Protein AF-A0A963B3I5-F1 (afdb_monomer)

Solvent-accessible surface area (backbone atoms only — not comparable to full-atom values): 8019 Å² total; per-residue (Å²): 110,64,73,59,54,60,69,70,59,74,59,76,96,44,48,67,61,55,49,50,53,48,52,53,48,49,73,64,64,46,96,62,38,82,81,73,48,57,68,80,58,60,71,44,46,68,59,56,55,49,25,52,53,50,34,59,63,43,43,84,84,39,42,73,60,51,51,53,55,48,58,72,45,42,68,63,50,50,55,48,51,56,52,50,51,53,33,52,75,70,73,46,87,53,70,68,56,54,53,49,52,56,49,50,55,41,34,51,26,58,74,55,26,56,92,73,60,56,99,59,97,70,43,72,71,54,51,56,50,49,41,55,76,69,73,106

Nearest PDB structures (foldseek):
  6n4n-assembly2_C  TM=3.981E-01  e=4.667E+00  synthetic construct
  6n4n-assembly1_F  TM=2.934E-01  e=3.044E+00  synthetic construct
  5cwp-assembly1_A  TM=3.064E-01  e=9.349E+00  synthetic construct

pLDDT: mean 94.62, std 4.27, range [77.19, 98.5]

Radius of gyration: 15.0 Å; Cα contacts (8 Å, |Δi|>4): 80; chains: 1; bounding box: 38×29×39 Å

Structure (mmCIF, N/CA/C/O backbone):
data_AF-A0A963B3I5-F1
#
_entry.id   AF-A0A963B3I5-F1
#
loop_
_atom_site.group_PDB
_atom_site.id
_atom_site.type_symbol
_atom_site.label_atom_id
_atom_site.label_alt_id
_atom_site.label_comp_id
_atom_site.label_asym_id
_atom_site.label_entity_id
_atom_site.label_seq_id
_atom_site.pdbx_PDB_ins_code
_atom_site.Cartn_x
_atom_site.Cartn_y
_atom_site.Cartn_z
_atom_site.occupancy
_atom_site.B_iso_or_equiv
_atom_site.auth_seq_id
_atom_site.auth_comp_id
_atom_site.auth_asym_id
_atom_site.auth_atom_id
_atom_site.pdbx_PDB_model_num
ATOM 1 N N . GLN A 1 1 ? -5.226 -6.051 -18.679 1.00 80.75 1 GLN A N 1
ATOM 2 C CA . GLN A 1 1 ? -3.848 -6.085 -19.222 1.00 80.75 1 GLN A CA 1
ATOM 3 C C . GLN A 1 1 ? -2.819 -6.362 -18.122 1.00 80.75 1 GLN A C 1
ATOM 5 O O . GLN A 1 1 ? -2.041 -7.289 -18.293 1.00 80.75 1 GLN A O 1
ATOM 10 N N . LEU A 1 2 ? -2.898 -5.698 -16.958 1.00 87.25 2 LEU A N 1
ATOM 11 C CA . LEU A 1 2 ? -1.988 -5.909 -15.816 1.00 87.25 2 LEU A CA 1
ATOM 12 C C . LEU A 1 2 ? -1.811 -7.378 -15.369 1.00 87.25 2 LEU A C 1
ATOM 14 O O . LEU A 1 2 ? -0.684 -7.855 -15.306 1.00 87.25 2 LEU A O 1
ATOM 18 N N . ARG A 1 3 ? -2.899 -8.142 -15.153 1.00 88.25 3 ARG A N 1
ATOM 19 C CA . ARG A 1 3 ? -2.806 -9.583 -14.809 1.00 88.25 3 ARG A CA 1
ATOM 20 C C . ARG A 1 3 ? -2.034 -10.412 -15.843 1.00 88.25 3 ARG A C 1
ATOM 22 O O . ARG A 1 3 ? -1.294 -11.311 -15.467 1.00 88.25 3 ARG A O 1
ATOM 29 N N . LYS A 1 4 ? -2.186 -10.101 -17.138 1.00 85.31 4 LYS A N 1
ATOM 30 C CA . LYS A 1 4 ? -1.460 -10.793 -18.217 1.00 85.31 4 LYS A CA 1
ATOM 31 C C . LYS A 1 4 ? 0.036 -10.465 -18.165 1.00 85.31 4 LYS A C 1
ATOM 33 O O . LYS A 1 4 ? 0.849 -11.371 -18.264 1.00 85.31 4 LYS A O 1
ATOM 38 N N . LYS A 1 5 ? 0.381 -9.192 -17.941 1.00 86.75 5 LYS A N 1
ATOM 39 C CA . LYS A 1 5 ? 1.767 -8.726 -17.768 1.00 86.75 5 LYS A CA 1
ATOM 40 C C . LYS A 1 5 ? 2.441 -9.406 -16.569 1.00 86.75 5 LYS A C 1
ATOM 42 O O . LYS A 1 5 ? 3.514 -9.966 -16.721 1.00 86.75 5 LYS A O 1
ATOM 47 N N . LEU A 1 6 ? 1.759 -9.462 -15.420 1.00 85.75 6 LEU A N 1
ATOM 48 C CA . LEU A 1 6 ? 2.234 -10.165 -14.218 1.00 85.75 6 LEU A CA 1
ATOM 49 C C . LEU A 1 6 ? 2.500 -11.657 -14.434 1.00 85.75 6 LEU A C 1
ATOM 51 O O . LEU A 1 6 ? 3.384 -12.210 -13.793 1.00 85.75 6 LEU A O 1
ATOM 55 N N . ALA A 1 7 ? 1.705 -12.318 -15.275 1.00 82.06 7 ALA A N 1
ATOM 56 C CA . ALA A 1 7 ? 1.892 -13.732 -15.585 1.00 82.06 7 ALA A CA 1
ATOM 57 C C . ALA A 1 7 ? 3.051 -13.968 -16.567 1.00 82.06 7 ALA A C 1
ATOM 59 O O . ALA A 1 7 ? 3.704 -15.002 -16.494 1.00 82.06 7 ALA A O 1
ATOM 60 N N . ALA A 1 8 ? 3.306 -13.019 -17.473 1.00 83.62 8 ALA A N 1
ATOM 61 C CA . ALA A 1 8 ? 4.387 -13.107 -18.452 1.00 83.62 8 ALA A CA 1
ATOM 62 C C . ALA A 1 8 ? 5.773 -12.813 -17.849 1.00 83.62 8 ALA A C 1
ATOM 64 O O . ALA A 1 8 ? 6.783 -13.285 -18.365 1.00 83.62 8 ALA A O 1
ATOM 65 N N . THR A 1 9 ? 5.837 -12.042 -16.762 1.00 81.88 9 THR A N 1
ATOM 66 C CA . THR A 1 9 ? 7.092 -11.714 -16.084 1.00 81.88 9 THR A CA 1
ATOM 67 C C . THR A 1 9 ? 7.461 -12.804 -15.075 1.00 81.88 9 THR A C 1
ATOM 69 O O . THR A 1 9 ? 6.844 -12.899 -14.020 1.00 81.88 9 THR A O 1
ATOM 72 N N . THR A 1 10 ? 8.478 -13.617 -15.376 1.00 78.62 10 THR A N 1
ATOM 73 C CA . THR A 1 10 ? 8.854 -14.797 -14.564 1.00 78.62 10 THR A CA 1
ATOM 74 C C . THR A 1 10 ? 10.305 -14.782 -14.066 1.00 78.62 10 THR A C 1
ATOM 76 O O . THR A 1 10 ? 10.867 -15.830 -13.752 1.00 78.62 10 THR A O 1
ATOM 79 N N . GLN A 1 11 ? 10.949 -13.613 -14.004 1.00 84.81 11 GLN A N 1
ATOM 80 C CA . GLN A 1 11 ? 12.337 -13.520 -13.542 1.00 84.81 11 GLN A CA 1
ATOM 81 C C . GLN A 1 11 ? 12.446 -13.811 -12.038 1.00 84.81 11 GLN A C 1
ATOM 83 O O . GLN A 1 11 ? 11.795 -13.152 -11.229 1.00 84.81 11 GLN A O 1
ATOM 88 N N . ILE A 1 12 ? 13.318 -14.758 -11.667 1.00 77.19 12 ILE A N 1
ATOM 89 C CA . ILE A 1 12 ? 13.523 -15.198 -10.273 1.00 77.19 12 ILE A CA 1
ATOM 90 C C . ILE A 1 12 ? 13.922 -14.024 -9.368 1.00 77.19 12 ILE A C 1
ATOM 92 O O . ILE A 1 12 ? 13.434 -13.909 -8.248 1.00 77.19 12 ILE A O 1
ATOM 96 N N . ALA A 1 13 ? 14.747 -13.107 -9.878 1.00 84.50 13 ALA A N 1
ATOM 97 C CA . ALA A 1 13 ? 15.197 -11.930 -9.139 1.00 84.50 13 ALA A CA 1
ATOM 98 C C . ALA A 1 13 ? 14.061 -10.964 -8.742 1.00 84.50 13 ALA A C 1
ATOM 100 O O . ALA A 1 13 ? 14.292 -10.074 -7.932 1.00 84.50 13 ALA A O 1
ATOM 101 N N . TRP A 1 14 ? 12.857 -11.100 -9.315 1.00 91.88 14 TRP A N 1
ATOM 102 C CA . TRP A 1 14 ? 11.721 -10.196 -9.084 1.00 91.88 14 TRP A CA 1
ATOM 103 C C . TRP A 1 14 ? 10.547 -10.875 -8.373 1.00 91.88 14 TRP A C 1
ATOM 105 O O . TRP A 1 14 ? 9.465 -10.295 -8.292 1.00 91.88 14 TRP A O 1
ATOM 115 N N . VAL A 1 15 ? 10.722 -12.108 -7.891 1.00 92.25 15 VAL A N 1
ATOM 116 C CA . VAL A 1 15 ? 9.630 -12.920 -7.327 1.00 92.25 15 VAL A CA 1
ATOM 117 C C . VAL A 1 15 ? 8.912 -12.204 -6.184 1.00 92.25 15 VAL A C 1
ATOM 119 O O . VAL A 1 15 ? 7.680 -12.198 -6.169 1.00 92.25 15 VAL A O 1
ATOM 122 N N . ASP A 1 16 ? 9.647 -11.546 -5.290 1.00 94.00 16 ASP A N 1
ATOM 123 C CA . ASP A 1 16 ? 9.084 -10.773 -4.178 1.00 94.00 16 ASP A CA 1
ATOM 124 C C . ASP A 1 16 ? 8.196 -9.625 -4.673 1.00 94.00 16 ASP A C 1
ATOM 126 O O . ASP A 1 16 ? 7.016 -9.553 -4.323 1.00 94.00 16 ASP A O 1
ATOM 130 N N . SER A 1 17 ? 8.718 -8.771 -5.559 1.00 95.62 17 SER A N 1
ATOM 131 C CA . SER A 1 17 ? 7.966 -7.655 -6.144 1.00 95.62 17 SER A CA 1
ATOM 132 C C . SER A 1 17 ? 6.733 -8.131 -6.915 1.00 95.62 17 SER A C 1
ATOM 134 O O . SER A 1 17 ? 5.654 -7.554 -6.789 1.00 95.62 17 SER A O 1
ATOM 136 N N . LEU A 1 18 ? 6.861 -9.200 -7.707 1.00 95.62 18 LEU A N 1
ATOM 137 C CA . LEU A 1 18 ? 5.747 -9.769 -8.470 1.00 95.62 18 LEU A CA 1
ATOM 138 C C . LEU A 1 18 ? 4.665 -10.348 -7.553 1.00 95.62 18 LEU A C 1
ATOM 140 O O . LEU A 1 18 ? 3.474 -10.218 -7.849 1.00 95.62 18 LEU A O 1
ATOM 144 N N . THR A 1 19 ? 5.073 -10.974 -6.449 1.00 95.56 19 THR A N 1
ATOM 145 C CA . THR A 1 19 ? 4.162 -11.522 -5.442 1.00 95.56 19 THR A CA 1
ATOM 146 C C . THR A 1 19 ? 3.416 -10.403 -4.730 1.00 95.56 19 THR A C 1
ATOM 148 O O . THR A 1 19 ? 2.189 -10.450 -4.661 1.00 95.56 19 THR A O 1
ATOM 151 N N . ASP A 1 20 ? 4.120 -9.363 -4.287 1.00 97.38 20 ASP A N 1
ATOM 152 C CA . ASP A 1 20 ? 3.514 -8.205 -3.628 1.00 97.38 20 ASP A CA 1
ATOM 153 C C . ASP A 1 20 ? 2.525 -7.468 -4.551 1.00 97.38 20 ASP A C 1
ATOM 155 O O . ASP A 1 20 ? 1.396 -7.190 -4.147 1.00 97.38 20 ASP A O 1
ATOM 159 N N . ILE A 1 21 ? 2.875 -7.234 -5.823 1.00 97.19 21 ILE A N 1
ATOM 160 C CA . ILE A 1 21 ? 1.966 -6.586 -6.787 1.00 97.19 21 ILE A CA 1
ATOM 161 C C . ILE A 1 21 ? 0.720 -7.446 -7.033 1.00 97.19 21 ILE A C 1
ATOM 163 O O . ILE A 1 21 ? -0.389 -6.920 -7.148 1.00 97.19 21 ILE A O 1
ATOM 167 N N . ARG A 1 22 ? 0.876 -8.773 -7.101 1.00 96.69 22 ARG A N 1
ATOM 168 C CA . A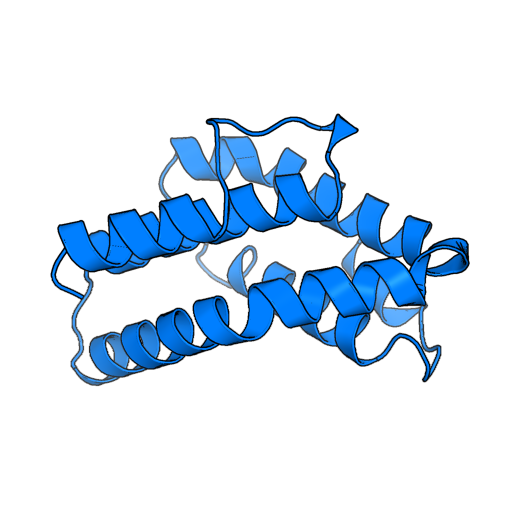RG A 1 22 ? -0.254 -9.699 -7.251 1.00 96.69 22 ARG A CA 1
ATOM 169 C C . ARG A 1 22 ? -1.171 -9.658 -6.030 1.00 96.69 22 ARG A C 1
ATOM 171 O O . ARG A 1 22 ? -2.377 -9.517 -6.201 1.00 96.69 22 ARG A O 1
ATOM 178 N N . GLN A 1 23 ? -0.608 -9.712 -4.824 1.00 96.75 23 GLN A N 1
ATOM 179 C CA . GLN A 1 23 ? -1.372 -9.615 -3.580 1.00 96.75 23 GLN A CA 1
ATOM 180 C C . GLN A 1 23 ? -2.111 -8.277 -3.475 1.00 96.75 23 GLN A C 1
AT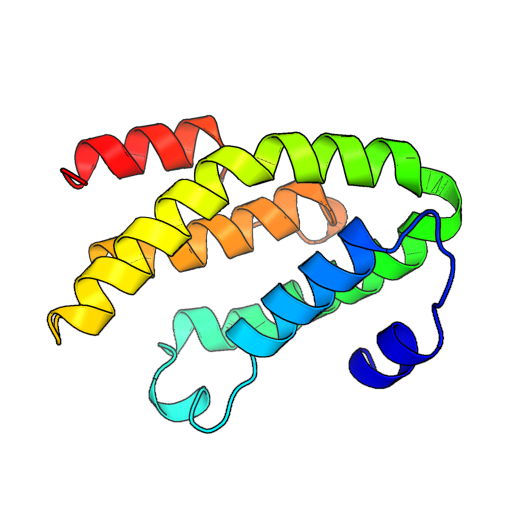OM 182 O O . GLN A 1 23 ? -3.302 -8.260 -3.168 1.00 96.75 23 GLN A O 1
ATOM 187 N N . GLN A 1 24 ? -1.448 -7.161 -3.792 1.00 97.75 24 GLN A N 1
ATOM 188 C CA . GLN A 1 24 ? -2.076 -5.839 -3.812 1.00 97.75 24 GLN A CA 1
ATOM 189 C C . GLN A 1 24 ? -3.242 -5.797 -4.818 1.00 97.75 24 GLN A C 1
ATOM 191 O O . GLN A 1 24 ? -4.334 -5.332 -4.492 1.00 97.75 24 GLN A O 1
ATOM 196 N N . LEU A 1 25 ? -3.049 -6.339 -6.025 1.00 97.81 25 LEU A N 1
ATOM 197 C CA . LEU A 1 25 ? -4.094 -6.406 -7.045 1.00 97.81 25 LEU A CA 1
ATOM 198 C C . LEU A 1 25 ? -5.301 -7.235 -6.595 1.00 97.81 25 LEU A C 1
ATOM 200 O O . LEU A 1 25 ? -6.437 -6.809 -6.798 1.00 97.81 25 LEU A O 1
ATOM 204 N N . ASP A 1 26 ? -5.072 -8.390 -5.977 1.00 96.31 26 ASP A N 1
ATOM 205 C CA . ASP A 1 26 ? -6.149 -9.264 -5.511 1.00 96.31 26 ASP A CA 1
ATOM 206 C C . ASP A 1 26 ? -6.901 -8.666 -4.308 1.00 96.31 26 ASP A C 1
ATOM 208 O O . ASP A 1 26 ? -8.106 -8.880 -4.177 1.00 96.31 26 ASP A O 1
ATOM 212 N N . ARG A 1 27 ? -6.244 -7.833 -3.486 1.00 95.25 27 ARG A N 1
ATOM 213 C CA . ARG A 1 27 ? -6.903 -7.059 -2.413 1.00 95.25 27 ARG A CA 1
ATOM 214 C C . ARG A 1 27 ? -7.697 -5.848 -2.918 1.00 95.25 27 ARG A C 1
ATOM 216 O O . ARG A 1 27 ? -8.613 -5.399 -2.223 1.00 95.25 27 ARG A O 1
ATOM 223 N N . LEU A 1 28 ? -7.374 -5.303 -4.092 1.00 96.31 28 LEU A N 1
ATOM 224 C CA . LEU A 1 28 ? -8.170 -4.246 -4.733 1.00 96.31 28 LEU A CA 1
ATOM 225 C C . LEU A 1 28 ? -9.338 -4.825 -5.539 1.00 96.31 28 LEU A C 1
ATOM 227 O O . LEU A 1 28 ? -10.458 -4.327 -5.446 1.00 96.31 28 LEU A O 1
ATOM 231 N N . ILE A 1 29 ? -9.092 -5.877 -6.324 1.00 95.81 29 ILE A N 1
ATOM 232 C CA . ILE A 1 29 ? -10.056 -6.444 -7.272 1.00 95.81 29 ILE A CA 1
ATOM 233 C C . ILE A 1 29 ? -10.376 -7.892 -6.893 1.00 95.81 29 ILE A C 1
ATOM 235 O O . ILE A 1 29 ? -9.794 -8.850 -7.410 1.00 95.81 29 ILE A O 1
ATOM 239 N N . TYR A 1 30 ? -11.389 -8.037 -6.046 1.00 94.12 30 TYR A N 1
ATOM 240 C CA . TYR A 1 30 ? -11.966 -9.315 -5.634 1.00 94.12 30 TYR A CA 1
ATOM 241 C C . TYR A 1 30 ? -13.467 -9.363 -5.934 1.00 94.12 30 TYR A C 1
ATOM 243 O O . TYR A 1 30 ? -14.098 -8.352 -6.242 1.00 94.12 30 TYR A O 1
ATOM 251 N N . ARG A 1 31 ? -14.086 -10.542 -5.847 1.00 94.06 31 ARG A N 1
ATOM 252 C CA . ARG A 1 31 ? -15.539 -10.661 -6.035 1.00 94.06 31 ARG A CA 1
ATOM 253 C C . ARG A 1 31 ? -16.273 -9.819 -4.980 1.00 94.06 31 ARG A C 1
ATOM 255 O O . ARG A 1 31 ? -16.177 -10.110 -3.797 1.00 94.06 31 ARG A O 1
ATOM 262 N N . GLY A 1 32 ? -17.034 -8.818 -5.424 1.00 93.38 32 GLY A N 1
ATOM 263 C CA . GLY A 1 32 ? -17.821 -7.943 -4.545 1.00 93.38 32 GLY A CA 1
ATOM 264 C C . GLY A 1 32 ? -17.171 -6.598 -4.203 1.00 93.38 32 GLY A C 1
ATOM 265 O O . GLY A 1 32 ? -17.816 -5.797 -3.535 1.00 93.38 32 GLY A O 1
ATOM 266 N N . PHE A 1 33 ? -15.963 -6.304 -4.706 1.00 94.44 33 PHE A N 1
ATOM 267 C CA . PHE A 1 33 ? -15.232 -5.071 -4.369 1.00 94.44 33 PHE A CA 1
ATOM 268 C C . PHE A 1 33 ? -16.018 -3.771 -4.629 1.00 94.44 33 PHE A C 1
ATOM 270 O O . PHE A 1 33 ? -15.845 -2.798 -3.903 1.00 94.44 33 PHE A O 1
ATOM 277 N N . LEU A 1 34 ? -16.901 -3.749 -5.635 1.00 94.19 34 LEU A N 1
ATOM 278 C CA . LEU A 1 34 ? -17.734 -2.583 -5.964 1.00 94.19 34 LEU A CA 1
ATOM 279 C C . LEU A 1 34 ? -18.790 -2.267 -4.898 1.00 94.19 34 LEU A C 1
ATOM 281 O O . LEU A 1 34 ? -19.195 -1.118 -4.774 1.00 94.19 34 LEU A O 1
ATOM 285 N N . HIS A 1 35 ? -19.243 -3.273 -4.148 1.00 93.00 35 HIS A N 1
ATOM 286 C CA . HIS A 1 35 ? -20.238 -3.090 -3.090 1.00 93.00 35 HIS A CA 1
ATOM 287 C C . HIS A 1 35 ? -19.600 -2.697 -1.757 1.00 93.00 35 HIS A C 1
ATOM 289 O O . HIS A 1 35 ? -20.237 -2.044 -0.939 1.00 93.00 35 HIS A O 1
ATOM 295 N N . THR A 1 36 ? -18.358 -3.116 -1.528 1.00 90.19 36 THR A N 1
ATOM 296 C CA . THR A 1 36 ? -17.650 -2.954 -0.251 1.00 90.19 36 THR A CA 1
ATOM 297 C C . THR A 1 36 ? -16.719 -1.748 -0.228 1.00 90.19 36 THR A C 1
ATOM 299 O O . THR A 1 36 ? -16.411 -1.231 0.841 1.00 90.19 36 THR A O 1
ATOM 302 N N . THR A 1 37 ? -16.234 -1.307 -1.389 1.00 93.44 37 THR A N 1
ATOM 303 C CA . THR A 1 37 ? -15.284 -0.197 -1.479 1.00 93.44 37 THR A CA 1
ATOM 304 C C . THR A 1 37 ? -16.035 1.131 -1.487 1.00 93.44 37 THR A C 1
ATOM 306 O O . THR A 1 37 ? -16.895 1.327 -2.351 1.00 93.44 37 THR A O 1
ATOM 309 N N . PRO A 1 38 ? -15.704 2.082 -0.596 1.00 92.62 38 PRO A N 1
ATOM 310 C CA . PRO A 1 38 ? -16.364 3.377 -0.611 1.00 92.62 38 PRO A CA 1
ATOM 311 C C . PRO A 1 38 ? -16.053 4.155 -1.901 1.00 92.62 38 PRO A C 1
ATOM 313 O O . PRO A 1 38 ? -14.977 4.046 -2.494 1.00 92.62 38 PRO A O 1
ATOM 316 N N . TYR A 1 39 ? -17.015 4.963 -2.349 1.00 94.38 39 TYR A N 1
ATOM 317 C CA . TYR A 1 39 ? -16.940 5.663 -3.635 1.00 94.38 39 TYR A CA 1
ATOM 318 C C . TYR A 1 39 ? -15.696 6.557 -3.825 1.00 94.38 39 TYR A C 1
ATOM 320 O O . TYR A 1 39 ? -15.123 6.520 -4.917 1.00 94.38 39 TYR A O 1
ATOM 328 N N . PRO A 1 40 ? -15.225 7.328 -2.819 1.00 94.25 40 PRO A N 1
ATOM 329 C CA . PRO A 1 40 ? -14.005 8.122 -2.972 1.00 94.25 40 PRO A CA 1
ATOM 330 C C . PRO A 1 40 ? -12.784 7.269 -3.332 1.00 94.25 40 PRO A C 1
ATOM 332 O O . PRO A 1 40 ? -11.973 7.679 -4.149 1.00 94.25 40 PRO A O 1
ATOM 335 N N . GLN A 1 41 ? -12.691 6.057 -2.790 1.00 95.69 41 GLN A N 1
ATOM 336 C CA . GLN A 1 41 ? -11.595 5.126 -3.028 1.00 95.69 41 GLN A CA 1
ATOM 337 C C . GLN A 1 41 ? -11.729 4.458 -4.394 1.00 95.69 41 GLN A C 1
ATOM 339 O O . GLN A 1 41 ? -10.733 4.322 -5.096 1.00 95.69 41 GLN A O 1
ATOM 344 N N . LEU A 1 42 ? -12.950 4.118 -4.825 1.00 96.06 42 LEU A N 1
ATOM 345 C CA . LEU A 1 42 ? -13.190 3.583 -6.172 1.00 96.06 42 LEU A CA 1
ATOM 346 C C . LEU A 1 42 ? -12.702 4.531 -7.278 1.00 96.06 42 LEU A C 1
ATOM 348 O O . LEU A 1 42 ? -12.201 4.060 -8.299 1.00 96.06 42 LEU A O 1
ATOM 352 N N . LYS A 1 43 ? -12.792 5.854 -7.078 1.00 96.75 43 LYS A N 1
ATOM 353 C CA . LYS A 1 43 ? -12.253 6.841 -8.033 1.00 96.75 43 LYS A CA 1
ATOM 354 C C . LYS A 1 43 ? -10.736 6.763 -8.196 1.00 96.75 43 LYS A C 1
ATOM 356 O O . LYS A 1 43 ? -10.234 7.085 -9.268 1.00 96.75 43 LYS A O 1
ATOM 361 N N . GLU A 1 44 ? -10.026 6.301 -7.172 1.00 97.44 44 GLU A N 1
ATOM 362 C CA . GLU A 1 44 ? -8.564 6.216 -7.157 1.00 97.44 44 GLU A CA 1
ATOM 363 C C . GLU A 1 44 ? -8.029 4.902 -7.745 1.00 97.44 44 GLU A C 1
ATOM 365 O O . GLU A 1 44 ? -6.840 4.797 -8.048 1.00 97.44 44 GLU A O 1
ATOM 370 N N . PHE A 1 45 ? -8.888 3.905 -7.986 1.00 97.44 45 PHE A N 1
ATOM 371 C CA . PHE A 1 45 ? -8.473 2.605 -8.528 1.00 97.44 45 PHE A CA 1
ATOM 372 C C . PHE A 1 45 ? -7.672 2.715 -9.832 1.00 97.44 45 PHE A C 1
ATOM 374 O O . PHE A 1 45 ? -6.636 2.054 -9.931 1.00 97.44 45 PHE A O 1
ATOM 381 N N . PRO A 1 46 ? -8.059 3.544 -10.824 1.00 97.25 46 PRO A N 1
ATOM 382 C CA . PRO A 1 46 ? -7.242 3.741 -12.017 1.00 97.25 46 PRO A CA 1
ATOM 383 C C . PRO A 1 46 ? -5.808 4.184 -11.695 1.00 97.25 46 PRO A C 1
ATOM 385 O O . PRO A 1 46 ? -4.869 3.687 -12.316 1.00 97.25 46 PRO A O 1
ATOM 388 N N . ARG A 1 47 ? -5.623 5.055 -10.692 1.00 98.12 47 ARG A N 1
ATOM 389 C CA . ARG A 1 47 ? -4.303 5.533 -10.257 1.00 98.12 47 ARG A CA 1
ATOM 390 C C . ARG A 1 47 ? -3.506 4.428 -9.564 1.00 98.12 47 ARG A C 1
ATOM 392 O O . ARG A 1 47 ? -2.345 4.228 -9.914 1.00 98.12 47 ARG A O 1
ATOM 399 N N . TYR A 1 48 ? -4.120 3.657 -8.665 1.00 98.38 48 TYR A N 1
ATOM 400 C CA . TYR A 1 48 ? -3.454 2.519 -8.011 1.00 98.38 48 TYR A CA 1
ATOM 401 C C . TYR A 1 48 ? -3.024 1.443 -9.014 1.00 98.38 48 TYR A C 1
ATOM 403 O O . TYR A 1 48 ? -1.886 0.975 -8.986 1.00 98.38 48 TYR A O 1
ATOM 411 N N . LEU A 1 49 ? -3.899 1.095 -9.959 1.00 98.12 49 LEU A N 1
ATOM 412 C CA . LEU A 1 49 ? -3.585 0.122 -11.005 1.00 98.12 49 LEU A CA 1
ATOM 413 C C . LEU A 1 49 ? -2.497 0.638 -11.952 1.00 98.12 49 LEU A C 1
ATOM 415 O O . LEU A 1 49 ? -1.646 -0.140 -12.387 1.00 98.12 49 LEU A O 1
ATOM 419 N N . LYS A 1 50 ? -2.487 1.943 -12.254 1.00 98.12 50 LYS A N 1
ATOM 420 C CA . LYS A 1 50 ? -1.423 2.542 -13.063 1.00 98.12 50 LYS A CA 1
ATOM 421 C C . LYS A 1 50 ? -0.082 2.548 -12.327 1.00 98.12 50 LYS A C 1
ATOM 423 O O . LYS A 1 50 ? 0.937 2.253 -12.948 1.00 98.12 50 LYS A O 1
ATOM 428 N N . ALA A 1 51 ? -0.082 2.786 -11.015 1.00 98.38 51 ALA A N 1
ATOM 429 C CA . ALA A 1 51 ? 1.117 2.688 -10.188 1.00 98.38 51 ALA A CA 1
ATOM 430 C C . ALA A 1 51 ? 1.728 1.278 -10.229 1.00 98.38 51 ALA A C 1
ATOM 432 O O . ALA A 1 51 ? 2.936 1.144 -10.416 1.00 98.38 51 ALA A O 1
ATOM 433 N N . MET A 1 52 ? 0.902 0.227 -10.129 1.00 98.31 52 MET A N 1
ATOM 434 C CA . MET A 1 52 ? 1.353 -1.166 -10.268 1.00 98.31 52 MET A CA 1
ATOM 435 C C . MET A 1 52 ? 1.964 -1.443 -11.646 1.00 98.31 52 MET A C 1
ATOM 437 O O . MET A 1 52 ? 3.016 -2.069 -11.746 1.00 98.31 52 MET A O 1
ATOM 441 N N . ASP A 1 53 ? 1.308 -0.981 -12.713 1.00 97.25 53 ASP A N 1
ATOM 442 C CA . ASP A 1 53 ? 1.773 -1.167 -14.091 1.00 97.25 53 ASP A CA 1
ATOM 443 C C . ASP A 1 53 ? 3.149 -0.528 -14.322 1.00 97.25 53 ASP A C 1
ATOM 445 O O . ASP A 1 53 ? 4.046 -1.172 -14.870 1.00 97.25 53 ASP A O 1
ATOM 449 N N . MET A 1 54 ? 3.331 0.697 -13.825 1.00 96.75 54 MET A N 1
ATOM 450 C CA . MET A 1 54 ? 4.598 1.421 -13.898 1.00 96.75 54 MET A CA 1
ATOM 451 C C . MET A 1 54 ? 5.685 0.800 -13.029 1.00 96.75 54 MET A C 1
ATOM 453 O O . MET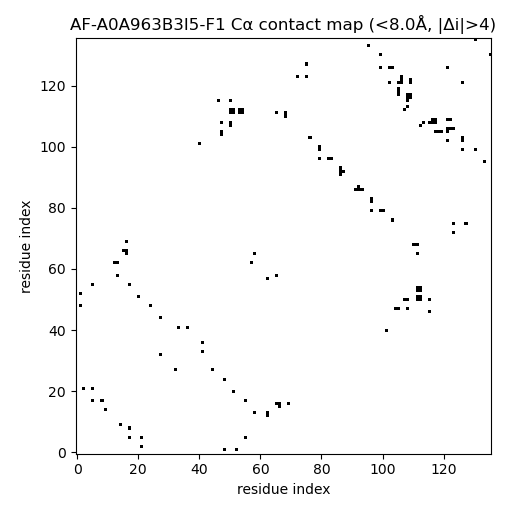 A 1 54 ? 6.841 0.746 -13.443 1.00 96.75 54 MET A O 1
ATOM 457 N N . ARG A 1 55 ? 5.329 0.316 -11.833 1.00 97.06 55 ARG A N 1
ATOM 458 C CA . ARG A 1 55 ? 6.257 -0.425 -10.978 1.00 97.06 55 ARG A CA 1
ATOM 459 C C . ARG A 1 55 ? 6.800 -1.645 -11.718 1.00 97.06 55 ARG A C 1
ATOM 461 O O . ARG A 1 55 ? 8.011 -1.830 -11.751 1.00 97.06 55 ARG A O 1
ATOM 468 N N . LEU A 1 56 ? 5.928 -2.413 -12.379 1.00 95.81 56 LEU A N 1
ATOM 469 C CA . LEU A 1 56 ? 6.337 -3.563 -13.192 1.00 95.81 56 LEU A CA 1
ATOM 470 C C . LEU A 1 56 ? 7.294 -3.184 -14.323 1.00 95.81 56 LEU A C 1
ATOM 472 O O . LEU A 1 56 ? 8.259 -3.908 -14.547 1.00 95.81 56 LEU A O 1
ATOM 476 N N . ASP A 1 57 ? 7.059 -2.069 -15.019 1.00 94.31 57 ASP A N 1
ATOM 477 C CA . ASP A 1 57 ? 7.975 -1.603 -16.072 1.00 94.31 57 ASP A CA 1
ATOM 478 C C . ASP A 1 57 ? 9.357 -1.250 -15.506 1.00 94.31 57 ASP A C 1
ATOM 480 O O . ASP A 1 57 ? 10.395 -1.589 -16.088 1.00 94.31 57 ASP A O 1
ATOM 484 N N . LYS A 1 58 ? 9.375 -0.620 -14.325 1.00 94.94 58 LYS A N 1
ATOM 485 C CA . LYS A 1 58 ? 10.596 -0.183 -13.639 1.00 94.94 58 LYS A CA 1
ATOM 486 C C . LYS A 1 58 ? 11.446 -1.334 -13.092 1.00 94.94 58 LYS A C 1
ATOM 488 O O . LYS A 1 58 ? 12.652 -1.152 -12.935 1.00 94.94 58 LYS A O 1
ATOM 493 N N . LEU A 1 59 ? 10.887 -2.531 -12.878 1.00 94.56 59 LEU A N 1
ATOM 494 C CA . LEU A 1 59 ? 11.655 -3.688 -12.384 1.00 94.56 59 LEU A CA 1
ATOM 495 C C . LEU A 1 59 ? 12.839 -4.052 -13.290 1.00 94.56 59 LEU A C 1
ATOM 497 O O . LEU A 1 59 ? 13.901 -4.410 -12.789 1.00 94.56 59 LEU A O 1
ATOM 501 N N . SER A 1 60 ? 12.700 -3.871 -14.606 1.00 91.81 60 SER A N 1
ATOM 502 C CA . SER A 1 60 ? 13.756 -4.160 -15.589 1.00 91.81 60 SER A CA 1
ATOM 503 C C . SER A 1 60 ? 15.089 -3.444 -15.335 1.00 91.81 60 SER A C 1
ATOM 505 O O . SER A 1 60 ? 16.139 -3.984 -15.668 1.00 91.81 60 SER A O 1
ATOM 507 N N . HIS A 1 61 ? 15.059 -2.250 -14.739 1.00 92.94 61 HIS A N 1
ATOM 508 C CA . HIS A 1 61 ? 16.236 -1.394 -14.549 1.00 92.94 61 HIS A CA 1
ATOM 509 C C . HIS A 1 61 ? 16.403 -0.880 -13.112 1.00 92.94 61 HIS A C 1
ATOM 511 O O . HIS A 1 61 ? 17.438 -0.304 -12.785 1.00 92.94 61 HIS A O 1
ATOM 517 N N . ALA A 1 62 ? 15.411 -1.082 -12.240 1.00 93.81 62 ALA A N 1
ATOM 518 C CA . ALA A 1 62 ? 15.410 -0.573 -10.870 1.00 93.81 62 ALA A CA 1
ATOM 519 C C . ALA A 1 62 ? 14.991 -1.618 -9.817 1.00 93.81 62 ALA A C 1
ATOM 521 O O . ALA A 1 62 ? 14.594 -1.237 -8.717 1.00 93.81 62 ALA A O 1
ATOM 522 N N . ALA A 1 63 ? 15.114 -2.922 -10.104 1.00 94.19 63 ALA A N 1
ATOM 523 C CA . ALA A 1 63 ? 14.720 -4.001 -9.185 1.00 94.19 63 ALA A CA 1
ATOM 524 C C . ALA A 1 63 ? 15.327 -3.885 -7.774 1.00 94.19 63 ALA A C 1
ATOM 526 O O . ALA A 1 63 ? 14.610 -4.012 -6.789 1.00 94.19 63 ALA A O 1
ATOM 527 N N . ALA A 1 64 ? 16.624 -3.581 -7.650 1.00 94.50 64 ALA A N 1
ATOM 528 C CA . ALA A 1 64 ? 17.265 -3.451 -6.336 1.00 94.50 64 ALA A CA 1
ATOM 529 C C . ALA A 1 64 ? 16.676 -2.296 -5.502 1.00 94.50 64 ALA A C 1
ATOM 531 O O . ALA A 1 64 ? 16.528 -2.403 -4.285 1.00 94.50 64 ALA A O 1
ATOM 532 N N . ARG A 1 65 ? 16.305 -1.190 -6.162 1.00 95.81 65 ARG A N 1
ATOM 533 C CA . ARG A 1 65 ? 15.624 -0.066 -5.510 1.00 95.81 65 ARG A CA 1
ATOM 534 C C . ARG A 1 65 ? 14.201 -0.447 -5.114 1.00 95.81 65 ARG A C 1
ATOM 536 O O . ARG A 1 65 ? 13.782 -0.084 -4.022 1.00 95.81 65 ARG A O 1
ATOM 543 N N . ASP A 1 66 ? 13.484 -1.162 -5.979 1.00 97.38 66 ASP A N 1
ATOM 544 C CA . ASP A 1 66 ? 12.144 -1.675 -5.680 1.00 97.38 66 ASP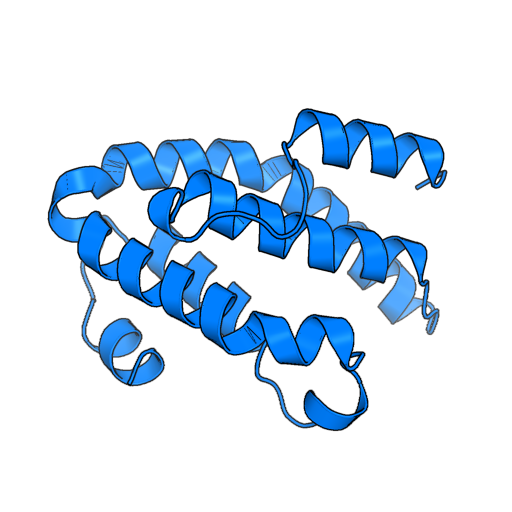 A CA 1
ATOM 545 C C . ASP A 1 66 ? 12.149 -2.560 -4.432 1.00 97.38 66 ASP A C 1
ATOM 547 O O . ASP A 1 66 ? 11.366 -2.315 -3.519 1.00 97.38 66 ASP A O 1
ATOM 551 N N . GLN A 1 67 ? 13.089 -3.508 -4.358 1.00 96.12 67 GLN A N 1
ATOM 552 C CA . GLN A 1 67 ? 13.229 -4.414 -3.222 1.00 96.12 67 GLN A CA 1
ATOM 553 C C . GLN A 1 67 ? 13.468 -3.650 -1.918 1.00 96.12 67 GLN A C 1
ATOM 555 O O . GLN A 1 67 ? 12.784 -3.893 -0.932 1.00 96.12 67 GLN A O 1
ATOM 560 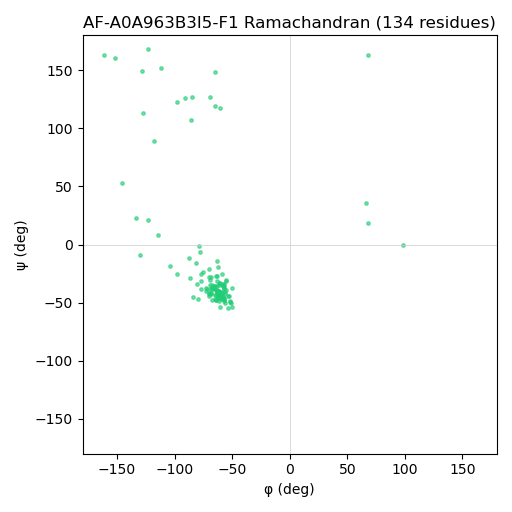N N . LYS A 1 68 ? 14.369 -2.659 -1.926 1.00 96.81 68 LYS A N 1
ATOM 561 C CA . LYS A 1 68 ? 14.619 -1.828 -0.743 1.00 96.81 68 LYS A CA 1
ATOM 562 C C . LYS A 1 68 ? 13.350 -1.112 -0.262 1.00 96.81 68 LYS A C 1
ATOM 564 O O . LYS A 1 68 ? 13.067 -1.101 0.930 1.00 96.81 68 LYS A O 1
ATOM 569 N N . LEU A 1 69 ? 12.581 -0.524 -1.181 1.00 97.69 69 LEU A N 1
ATOM 570 C CA . LEU A 1 69 ? 11.328 0.163 -0.844 1.00 97.69 69 LEU A CA 1
ATOM 571 C C . LEU A 1 69 ? 10.248 -0.815 -0.359 1.00 97.69 69 LEU A C 1
ATOM 573 O O . LEU A 1 69 ? 9.452 -0.471 0.513 1.00 97.69 69 LEU A O 1
ATOM 577 N N . LEU A 1 70 ? 10.213 -2.026 -0.921 1.00 97.38 70 LEU A N 1
ATOM 578 C CA . LEU A 1 70 ? 9.327 -3.093 -0.471 1.00 97.38 70 LEU A CA 1
ATOM 579 C C . LEU A 1 70 ? 9.671 -3.529 0.956 1.00 97.38 70 LEU A C 1
ATOM 581 O O . LEU A 1 70 ? 8.768 -3.662 1.777 1.00 97.38 70 LEU A O 1
ATOM 585 N N . ASP A 1 71 ? 10.954 -3.685 1.270 1.00 96.56 71 ASP A N 1
ATOM 586 C CA . ASP A 1 71 ? 11.409 -4.051 2.611 1.00 96.56 71 ASP A CA 1
ATOM 587 C C . ASP A 1 71 ? 11.111 -2.940 3.634 1.00 96.56 71 ASP A C 1
ATOM 589 O O . ASP A 1 71 ? 10.649 -3.235 4.732 1.00 96.56 71 ASP A O 1
ATOM 593 N N . GLU A 1 72 ? 11.245 -1.661 3.256 1.00 95.88 72 GLU A N 1
ATOM 594 C CA . GLU A 1 72 ? 10.824 -0.521 4.092 1.00 95.88 72 GLU A CA 1
ATOM 595 C C . GLU A 1 72 ? 9.310 -0.529 4.401 1.00 95.88 72 GLU A C 1
ATOM 597 O O . GLU A 1 72 ? 8.884 -0.092 5.471 1.00 95.88 72 GLU A O 1
ATOM 602 N N . LEU A 1 73 ? 8.478 -1.021 3.477 1.00 96.88 73 LEU A N 1
ATOM 603 C CA . LEU A 1 73 ? 7.025 -1.129 3.645 1.00 96.88 73 LEU A CA 1
ATOM 604 C C . LEU A 1 73 ? 6.609 -2.361 4.471 1.00 96.88 73 LEU A C 1
ATOM 606 O O . LEU A 1 73 ? 5.598 -2.306 5.182 1.00 96.88 73 LEU A O 1
ATOM 610 N N . ARG A 1 74 ? 7.357 -3.464 4.341 1.00 95.69 74 ARG A N 1
ATOM 611 C CA . ARG A 1 74 ? 6.968 -4.822 4.751 1.00 95.69 74 ARG A CA 1
ATOM 612 C C . ARG A 1 74 ? 6.527 -4.892 6.209 1.00 95.69 74 ARG A C 1
ATOM 614 O O . ARG A 1 74 ? 5.388 -5.270 6.473 1.00 95.69 74 ARG A O 1
ATOM 621 N N . ASP A 1 75 ? 7.361 -4.425 7.133 1.00 94.94 75 ASP A N 1
ATOM 622 C CA . ASP A 1 75 ? 7.107 -4.535 8.575 1.00 94.94 75 ASP A CA 1
ATOM 623 C C . ASP A 1 75 ? 5.802 -3.852 9.010 1.00 94.94 75 ASP A C 1
ATOM 625 O O . ASP A 1 75 ? 5.033 -4.385 9.814 1.00 94.94 75 ASP A O 1
ATOM 629 N N . ALA A 1 76 ? 5.536 -2.644 8.506 1.00 96.25 76 ALA A N 1
ATOM 630 C CA . ALA A 1 76 ? 4.318 -1.916 8.855 1.00 96.25 76 ALA A CA 1
ATOM 631 C C . ALA A 1 76 ? 3.082 -2.535 8.195 1.00 96.25 76 ALA A C 1
ATOM 633 O O . ALA A 1 76 ? 2.015 -2.587 8.811 1.00 96.25 76 ALA A O 1
ATOM 634 N N . TYR A 1 77 ? 3.226 -3.015 6.959 1.00 97.81 77 TYR A N 1
ATOM 635 C CA . TYR A 1 77 ? 2.138 -3.656 6.233 1.00 97.81 77 TYR A CA 1
ATOM 636 C C . TYR A 1 77 ? 1.755 -5.002 6.861 1.00 97.81 77 TYR A C 1
ATOM 638 O O . TYR A 1 77 ? 0.571 -5.270 7.045 1.00 97.81 77 TYR A O 1
ATOM 646 N N . GLU A 1 78 ? 2.725 -5.814 7.281 1.00 96.69 78 GLU A N 1
ATOM 647 C CA . GLU A 1 78 ? 2.478 -7.080 7.979 1.00 96.69 78 GLU A CA 1
ATOM 648 C C . GLU A 1 78 ? 1.780 -6.873 9.326 1.00 96.69 78 GLU A C 1
ATOM 650 O O . GLU A 1 78 ? 0.822 -7.581 9.636 1.00 96.69 78 GLU A O 1
ATOM 655 N N . LYS A 1 79 ? 2.176 -5.855 10.103 1.00 96.44 79 LYS A N 1
ATOM 656 C CA . LYS A 1 79 ? 1.469 -5.481 11.343 1.00 96.44 79 LYS A CA 1
ATOM 657 C C . LYS A 1 79 ? 0.005 -5.131 11.080 1.00 96.44 79 LYS A C 1
ATOM 659 O O . LYS A 1 79 ? -0.877 -5.528 11.846 1.00 96.44 79 LYS A O 1
ATOM 664 N N . TRP A 1 80 ? -0.261 -4.410 9.991 1.00 97.38 80 TRP A N 1
ATOM 665 C CA . TRP A 1 80 ? -1.621 -4.113 9.553 1.00 97.38 80 TRP A CA 1
ATOM 666 C C . TRP A 1 80 ? -2.392 -5.370 9.153 1.00 97.38 80 TRP A C 1
ATOM 668 O O . TRP A 1 80 ? -3.494 -5.575 9.659 1.00 97.38 80 TRP A O 1
ATOM 678 N N . LEU A 1 81 ? -1.795 -6.242 8.337 1.00 96.00 81 LEU A N 1
ATOM 679 C CA . LEU A 1 81 ? -2.396 -7.509 7.916 1.00 96.00 81 LEU A CA 1
ATOM 680 C C . LEU A 1 81 ? -2.768 -8.395 9.107 1.00 96.00 81 LEU A C 1
ATOM 682 O O . LEU A 1 81 ? -3.885 -8.896 9.174 1.00 96.00 81 LEU A O 1
ATOM 686 N N . GLN A 1 82 ? -1.860 -8.557 10.072 1.00 96.38 82 GLN A N 1
ATOM 687 C CA . GLN A 1 82 ? -2.105 -9.357 11.274 1.00 96.38 82 GLN A CA 1
ATOM 688 C C . GLN A 1 82 ? -3.269 -8.799 12.098 1.00 96.38 82 GLN A C 1
ATOM 690 O O . GLN A 1 82 ? -4.090 -9.557 12.619 1.00 96.38 82 GLN A O 1
ATOM 695 N N . ARG A 1 83 ? -3.362 -7.469 12.222 1.00 95.62 83 ARG A N 1
ATOM 696 C CA . ARG A 1 83 ? -4.457 -6.837 12.963 1.00 95.62 83 ARG A CA 1
ATOM 697 C C . ARG A 1 83 ? -5.794 -6.970 12.241 1.00 95.62 83 ARG A C 1
ATOM 699 O O . ARG A 1 83 ? -6.800 -7.237 12.892 1.00 95.62 83 ARG A O 1
ATOM 706 N N . GLU A 1 84 ? -5.794 -6.777 10.929 1.00 95.56 84 GLU A N 1
ATOM 707 C CA . GLU A 1 84 ? -6.979 -6.931 10.089 1.00 95.56 84 GLU A CA 1
ATOM 708 C C . GLU A 1 84 ? -7.496 -8.372 10.130 1.00 95.56 84 GLU A C 1
ATOM 710 O O . GLU A 1 84 ? -8.679 -8.581 10.383 1.00 95.56 84 GLU A O 1
ATOM 715 N N . GLU A 1 85 ? -6.609 -9.361 10.004 1.00 95.31 85 GLU A N 1
ATOM 716 C CA . GLU A 1 85 ? -6.966 -10.777 10.114 1.00 95.31 85 GLU A CA 1
ATOM 717 C C . GLU A 1 85 ? -7.563 -11.108 11.486 1.00 95.31 85 GLU A C 1
ATOM 719 O O . GLU A 1 85 ? -8.606 -11.754 11.562 1.00 95.31 85 GLU A O 1
ATOM 724 N N . LYS A 1 86 ? -6.964 -10.604 12.574 1.00 95.56 86 LYS A N 1
ATOM 725 C CA . LYS A 1 86 ? -7.505 -10.787 13.927 1.00 95.56 86 LYS A CA 1
ATOM 726 C C . LYS A 1 86 ? -8.944 -10.271 14.037 1.00 95.56 86 LYS A C 1
ATOM 728 O O . LYS A 1 86 ? -9.814 -10.996 14.509 1.00 95.56 86 LYS A O 1
ATOM 733 N N . TYR A 1 87 ? -9.209 -9.042 13.594 1.00 94.12 87 TYR A N 1
ATOM 734 C CA . TYR A 1 87 ? -10.564 -8.480 13.646 1.00 94.12 87 TYR A CA 1
ATOM 735 C C . TYR A 1 87 ? -11.533 -9.233 12.739 1.00 94.12 87 TYR A C 1
ATOM 737 O O . TYR A 1 87 ? -12.676 -9.466 13.128 1.00 94.12 87 TYR A O 1
ATOM 745 N N . ARG A 1 88 ? -11.070 -9.702 11.577 1.00 92.31 88 ARG A N 1
ATOM 746 C CA . ARG A 1 88 ? -11.875 -10.535 10.687 1.00 92.31 88 ARG A CA 1
ATOM 747 C C . ARG A 1 88 ? -12.277 -11.857 11.347 1.00 92.31 88 ARG A C 1
ATOM 749 O O . ARG A 1 88 ? -13.447 -12.224 11.275 1.00 92.31 88 ARG A O 1
ATOM 756 N N . MET A 1 89 ? -11.348 -12.535 12.026 1.00 93.88 89 MET A N 1
ATOM 757 C CA . MET A 1 89 ? -11.625 -13.762 12.790 1.00 93.88 89 MET A CA 1
ATOM 758 C C . MET A 1 89 ? -12.599 -13.524 13.953 1.00 93.88 89 MET A C 1
ATOM 760 O O . MET A 1 89 ? -13.393 -14.400 14.280 1.00 93.88 89 MET A O 1
ATOM 764 N N . GLU A 1 90 ? -12.581 -12.328 14.542 1.00 94.81 90 GLU A N 1
ATOM 765 C CA . GLU A 1 90 ? -13.531 -11.890 15.574 1.00 94.81 90 GLU A CA 1
ATOM 766 C C . GLU A 1 90 ? -14.897 -11.450 14.996 1.00 94.81 90 GLU A C 1
ATOM 768 O O . GLU A 1 90 ? -15.788 -11.069 15.753 1.00 94.81 90 GLU A O 1
ATOM 773 N N . GLY A 1 91 ? -15.084 -11.470 13.669 1.00 91.56 91 GLY A N 1
ATOM 774 C CA . GLY A 1 91 ? -16.303 -10.982 13.009 1.00 91.56 91 GLY A CA 1
ATOM 775 C C . GLY A 1 91 ? -16.486 -9.462 13.102 1.00 91.56 91 GLY A C 1
ATOM 776 O O . GLY A 1 91 ? -17.591 -8.949 12.923 1.00 91.56 91 GLY A O 1
ATOM 777 N N . ARG A 1 92 ? -15.409 -8.730 13.399 1.00 91.12 92 ARG A N 1
ATOM 778 C CA . ARG A 1 92 ? -15.401 -7.289 13.633 1.00 91.12 92 ARG A CA 1
ATOM 779 C C . ARG A 1 92 ? -14.966 -6.541 12.377 1.00 91.12 92 ARG A C 1
ATOM 781 O O . ARG A 1 92 ? -13.848 -6.706 11.895 1.00 91.12 92 ARG A O 1
ATOM 788 N N . LEU A 1 93 ? -15.820 -5.6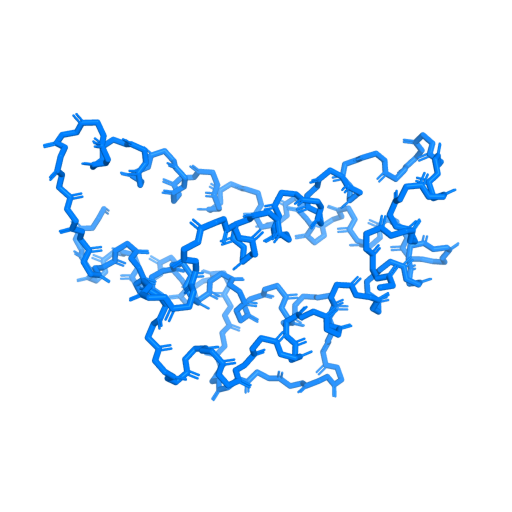35 11.911 1.00 86.19 93 LEU A N 1
ATOM 789 C CA . LEU A 1 93 ? -15.445 -4.607 10.942 1.00 86.19 93 LEU A CA 1
ATOM 790 C C . LEU A 1 93 ? -14.988 -3.360 11.702 1.00 86.19 93 LEU A C 1
ATOM 792 O O . LEU A 1 93 ? -15.703 -2.868 12.573 1.00 86.19 93 LEU A O 1
ATOM 796 N N . ASP A 1 94 ? -13.788 -2.866 11.400 1.00 91.25 94 ASP A N 1
ATOM 797 C CA . ASP A 1 94 ? -13.213 -1.704 12.077 1.00 91.25 94 ASP A CA 1
ATOM 798 C C . ASP A 1 94 ? -12.765 -0.654 11.059 1.00 91.25 94 ASP A C 1
ATOM 800 O O . ASP A 1 94 ? -11.809 -0.853 10.306 1.00 91.25 94 ASP A O 1
ATOM 804 N N . GLU A 1 95 ? -13.446 0.491 11.058 1.00 92.88 95 GLU A N 1
ATOM 805 C CA . GLU A 1 95 ? -13.178 1.598 10.135 1.00 92.88 95 GLU A CA 1
ATOM 806 C C . GLU A 1 95 ? -11.742 2.128 10.249 1.00 92.88 95 GLU A C 1
ATOM 808 O O . GLU A 1 95 ? -11.191 2.638 9.276 1.00 92.88 95 GLU A O 1
ATOM 813 N N . ARG A 1 96 ? -11.093 1.962 11.409 1.00 95.12 96 ARG A N 1
ATOM 814 C CA . ARG A 1 96 ? -9.704 2.387 11.636 1.00 95.12 96 ARG A CA 1
ATOM 815 C C . ARG A 1 96 ? -8.723 1.530 10.833 1.00 95.12 96 ARG A C 1
ATOM 817 O O . ARG A 1 96 ? -7.711 2.033 10.348 1.00 95.12 96 ARG A O 1
ATOM 824 N N . ILE A 1 97 ? -9.029 0.241 10.670 1.00 95.62 97 ILE A N 1
ATOM 825 C CA . ILE A 1 97 ? -8.241 -0.686 9.847 1.00 95.62 97 ILE A CA 1
ATOM 826 C C . ILE A 1 97 ? -8.444 -0.396 8.364 1.00 95.62 97 ILE A C 1
ATOM 828 O O . ILE A 1 97 ? -7.461 -0.385 7.618 1.00 95.62 97 ILE A O 1
ATOM 832 N N . GLU A 1 98 ? -9.676 -0.089 7.952 1.00 94.69 98 GLU A N 1
ATOM 833 C CA . GLU A 1 98 ? -9.954 0.364 6.586 1.00 94.69 98 GLU A CA 1
ATOM 834 C C . GLU A 1 98 ? -9.282 1.711 6.288 1.00 94.69 98 GLU A C 1
ATOM 836 O O . GLU A 1 98 ? -8.708 1.879 5.216 1.00 94.69 98 GLU A O 1
ATOM 841 N N . GLU A 1 99 ? -9.248 2.661 7.228 1.00 95.62 99 GLU A N 1
ATOM 842 C CA . GLU A 1 99 ? -8.514 3.919 7.037 1.00 95.62 99 GLU A CA 1
ATOM 843 C C . GLU A 1 99 ? -7.031 3.651 6.725 1.00 95.62 99 GLU A C 1
ATOM 845 O O . GLU A 1 99 ? -6.466 4.202 5.776 1.00 95.62 99 GLU A O 1
ATOM 850 N N . LEU A 1 100 ? -6.396 2.775 7.508 1.00 97.38 100 LEU A N 1
ATOM 851 C CA . LEU A 1 100 ? -4.993 2.416 7.316 1.00 97.38 100 LEU A CA 1
ATOM 852 C C . LEU A 1 100 ? -4.754 1.672 6.002 1.00 97.38 100 LEU A C 1
ATOM 854 O O . LEU A 1 100 ? -3.751 1.948 5.345 1.00 97.38 100 LEU A O 1
ATOM 858 N N . ARG A 1 101 ? -5.684 0.807 5.578 1.00 96.31 101 ARG A N 1
ATOM 859 C CA . ARG A 1 101 ? -5.642 0.136 4.269 1.00 96.31 101 ARG A CA 1
ATOM 860 C C . ARG A 1 101 ? -5.412 1.145 3.149 1.00 96.31 101 ARG A C 1
ATOM 862 O O . ARG A 1 101 ? -4.462 1.016 2.382 1.00 96.31 101 ARG A O 1
ATOM 869 N N . TRP A 1 102 ? -6.244 2.183 3.090 1.00 97.44 102 TRP A N 1
ATOM 870 C CA . TRP A 1 102 ? -6.165 3.193 2.032 1.00 97.44 102 TRP A CA 1
ATOM 871 C C . TRP A 1 102 ? -4.912 4.059 2.142 1.00 97.44 102 TRP A C 1
ATOM 873 O O . TRP A 1 102 ? -4.356 4.472 1.126 1.00 97.44 102 TRP A O 1
ATOM 883 N N . ARG A 1 103 ? -4.398 4.283 3.356 1.00 98.06 103 ARG A N 1
ATOM 884 C CA . ARG A 1 103 ? -3.093 4.936 3.539 1.00 98.06 103 ARG A CA 1
ATOM 885 C C . ARG A 1 103 ? -1.940 4.101 2.994 1.00 98.06 103 ARG A C 1
ATOM 887 O O . ARG A 1 103 ? -1.003 4.680 2.450 1.00 98.06 103 ARG A O 1
ATOM 894 N N . PHE A 1 104 ? -1.998 2.774 3.104 1.00 98.44 104 PHE A N 1
ATOM 895 C CA . PHE A 1 104 ? -1.000 1.902 2.485 1.00 98.44 104 PHE A CA 1
ATOM 896 C C . PHE A 1 104 ? -1.073 1.931 0.958 1.00 98.44 104 PHE A C 1
ATOM 898 O O . PHE A 1 104 ? -0.023 1.951 0.321 1.00 98.44 104 PHE A O 1
ATOM 905 N N . GLU A 1 105 ? -2.265 2.013 0.363 1.00 98.38 105 GLU A N 1
ATOM 906 C CA . GLU A 1 105 ? -2.394 2.198 -1.090 1.00 98.38 105 GLU A CA 1
ATOM 907 C C . GLU A 1 105 ? -1.778 3.531 -1.549 1.00 98.38 105 GLU A C 1
ATOM 909 O O . GLU A 1 105 ? -0.996 3.555 -2.501 1.00 98.38 105 GLU A O 1
ATOM 914 N N . GLU A 1 106 ? -2.011 4.632 -0.822 1.00 98.31 106 GLU A N 1
ATOM 915 C CA . GLU A 1 106 ? -1.330 5.905 -1.106 1.00 98.31 106 GLU A CA 1
ATOM 916 C C . GLU A 1 106 ? 0.189 5.815 -0.930 1.00 98.31 106 GLU A C 1
ATOM 918 O O . GLU A 1 106 ? 0.942 6.352 -1.746 1.00 98.31 106 GLU A O 1
ATOM 923 N N . LEU A 1 107 ? 0.664 5.137 0.121 1.00 98.50 107 LEU A N 1
ATOM 924 C CA . LEU A 1 107 ? 2.095 4.949 0.345 1.00 98.50 107 LEU A CA 1
ATOM 925 C C . LEU A 1 107 ? 2.727 4.167 -0.809 1.00 98.50 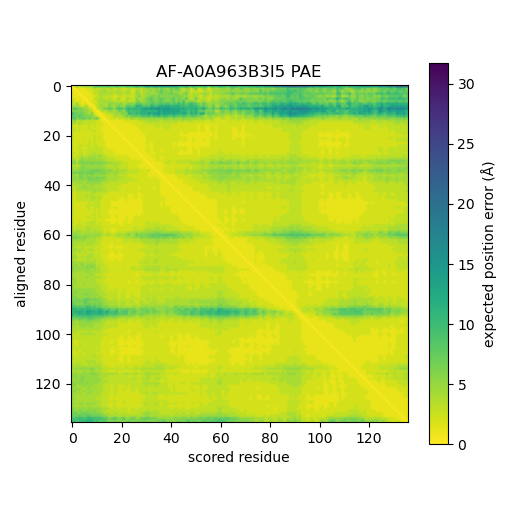107 LEU A C 1
ATOM 927 O O . LEU A 1 107 ? 3.789 4.548 -1.288 1.00 98.50 107 LEU A O 1
ATOM 931 N N . ARG A 1 108 ? 2.058 3.127 -1.314 1.00 98.50 108 ARG A N 1
ATOM 932 C CA . ARG A 1 108 ? 2.524 2.355 -2.472 1.00 98.50 108 ARG A CA 1
ATOM 933 C C . ARG A 1 108 ? 2.648 3.234 -3.721 1.00 98.50 108 ARG A C 1
ATOM 935 O O . ARG A 1 108 ? 3.656 3.141 -4.419 1.00 98.50 108 ARG A O 1
ATOM 942 N N . VAL A 1 109 ? 1.709 4.151 -3.970 1.00 98.50 109 VAL A N 1
ATOM 943 C CA . VAL A 1 109 ? 1.863 5.147 -5.051 1.00 98.50 109 VAL A CA 1
ATOM 944 C C . VAL A 1 109 ? 3.079 6.043 -4.802 1.00 98.50 109 VAL A C 1
ATOM 946 O O . VAL A 1 109 ? 3.902 6.223 -5.698 1.00 98.50 109 VAL A O 1
ATOM 949 N N . SER A 1 110 ? 3.247 6.549 -3.577 1.00 98.25 110 SER A N 1
ATOM 950 C CA . SER A 1 110 ? 4.381 7.409 -3.209 1.00 98.25 110 SER A CA 1
ATOM 951 C C . SER A 1 110 ? 5.747 6.724 -3.348 1.00 98.25 110 SER A C 1
ATOM 953 O O . SER A 1 110 ? 6.719 7.386 -3.710 1.00 98.25 110 SER A O 1
ATOM 955 N N . LEU A 1 111 ? 5.842 5.424 -3.068 1.00 97.56 111 LEU A N 1
ATOM 956 C CA . LEU A 1 111 ? 7.098 4.677 -3.153 1.00 97.56 111 LEU A CA 1
ATOM 957 C C . LEU A 1 111 ? 7.429 4.295 -4.600 1.00 97.56 111 LEU A C 1
ATOM 959 O O . LEU A 1 111 ? 8.555 4.504 -5.052 1.00 97.56 111 LEU A O 1
ATOM 963 N N . PHE A 1 112 ? 6.452 3.767 -5.339 1.00 97.81 112 PHE A N 1
ATOM 964 C CA . PHE A 1 112 ? 6.713 3.087 -6.611 1.00 97.81 112 PHE A CA 1
ATOM 965 C C . PHE A 1 112 ? 6.360 3.920 -7.855 1.00 97.81 112 PHE A C 1
ATOM 967 O O . PHE A 1 112 ? 6.860 3.649 -8.950 1.00 97.81 112 PHE A O 1
ATOM 974 N N . ALA A 1 113 ? 5.532 4.958 -7.709 1.00 97.75 113 ALA A N 1
ATOM 975 C CA . ALA A 1 113 ? 4.984 5.733 -8.823 1.00 97.75 113 ALA A CA 1
ATOM 976 C C . ALA A 1 113 ? 4.804 7.226 -8.485 1.00 97.75 113 ALA A C 1
ATOM 978 O O . ALA A 1 113 ? 3.734 7.797 -8.682 1.00 97.75 113 ALA A O 1
ATOM 979 N N . GLN A 1 114 ? 5.873 7.871 -8.003 1.00 95.88 114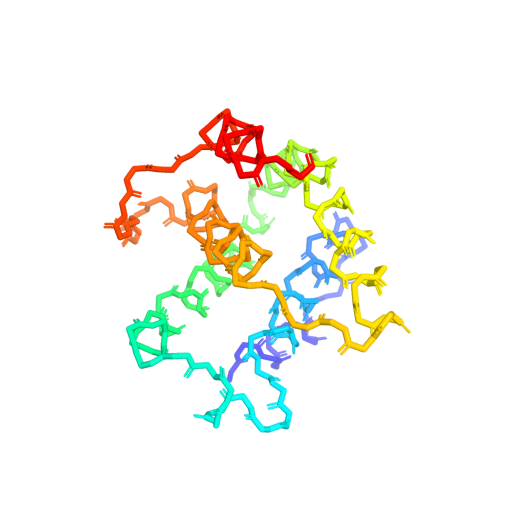 GLN A N 1
ATOM 980 C CA . GLN A 1 114 ? 5.877 9.276 -7.552 1.00 95.88 114 GLN A CA 1
ATOM 981 C C . GLN A 1 114 ? 5.266 10.273 -8.549 1.00 95.88 114 GLN A C 1
ATOM 983 O O . GLN A 1 114 ? 4.575 11.201 -8.142 1.00 95.88 114 GLN A O 1
ATOM 988 N N . GLU A 1 115 ? 5.486 10.061 -9.847 1.00 96.75 115 GLU A N 1
ATOM 989 C CA . GLU A 1 115 ? 4.966 10.901 -10.937 1.00 96.75 115 GLU A CA 1
ATOM 990 C C . GLU A 1 115 ? 3.427 10.947 -11.021 1.00 96.75 115 GLU A C 1
ATOM 992 O O . GLU A 1 115 ? 2.887 11.878 -11.609 1.00 96.75 115 GLU A O 1
ATOM 997 N N . LEU A 1 116 ? 2.712 9.988 -10.418 1.00 97.38 116 LEU A N 1
ATOM 998 C CA . LEU A 1 116 ? 1.245 9.986 -10.379 1.00 97.38 116 LEU A CA 1
ATOM 999 C C . LEU A 1 116 ? 0.664 10.882 -9.278 1.00 97.38 116 LEU A C 1
ATOM 1001 O O . LEU A 1 116 ? -0.527 11.185 -9.307 1.00 97.38 116 LEU A O 1
ATOM 1005 N N . GLY A 1 117 ? 1.482 11.280 -8.300 1.00 96.88 117 GLY A N 1
ATOM 1006 C CA . GLY A 1 117 ? 1.025 12.007 -7.120 1.00 96.88 117 GLY A CA 1
ATOM 1007 C C . GLY A 1 117 ? 0.149 11.1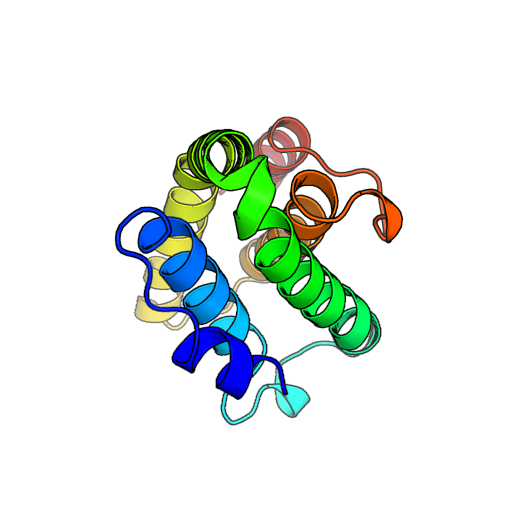74 -6.171 1.00 96.88 117 GLY A C 1
ATOM 1008 O O . GLY A 1 117 ? -0.385 10.109 -6.503 1.00 96.88 117 GLY A O 1
ATOM 1009 N N . THR A 1 118 ? 0.009 11.667 -4.943 1.00 96.88 118 THR A N 1
ATOM 1010 C CA . THR A 1 118 ? -0.861 11.077 -3.919 1.00 96.88 118 THR A CA 1
ATOM 1011 C C . THR A 1 118 ? -2.032 11.997 -3.614 1.00 96.88 118 THR A C 1
ATOM 1013 O O . THR A 1 118 ? -1.916 13.217 -3.725 1.00 96.88 118 THR A O 1
ATOM 1016 N N . ALA A 1 119 ? -3.159 11.422 -3.189 1.00 95.06 119 ALA A N 1
ATOM 1017 C CA . ALA A 1 119 ? -4.346 12.203 -2.826 1.00 95.06 119 ALA A CA 1
ATOM 1018 C C . ALA A 1 119 ? -4.097 13.107 -1.604 1.00 95.06 119 ALA A C 1
ATOM 1020 O O . ALA A 1 119 ? -4.729 14.148 -1.432 1.00 95.06 119 ALA A O 1
ATOM 1021 N N . TYR A 1 120 ? -3.160 12.707 -0.744 1.00 95.81 120 TYR A N 1
ATOM 1022 C CA . TYR A 1 120 ? -2.691 13.480 0.396 1.00 95.81 120 TYR A CA 1
ATOM 1023 C C . TYR A 1 120 ? -1.236 13.123 0.728 1.00 95.81 120 TYR A C 1
ATOM 1025 O O . TYR A 1 120 ? -0.749 12.053 0.349 1.00 95.81 120 TYR A O 1
ATOM 1033 N N . PRO A 1 121 ? -0.517 13.981 1.470 1.00 96.56 121 PRO A N 1
ATOM 1034 C CA . PRO A 1 121 ? 0.851 13.681 1.871 1.00 96.56 121 PRO A CA 1
ATOM 1035 C C . PRO A 1 121 ? 0.925 12.470 2.822 1.00 96.56 121 PRO A C 1
ATOM 1037 O O . PRO A 1 121 ? 0.397 12.497 3.941 1.00 96.56 121 PRO A O 1
ATOM 1040 N N . VAL A 1 122 ? 1.629 11.422 2.394 1.00 97.69 122 VAL A N 1
ATOM 1041 C CA . VAL A 1 122 ? 1.742 10.125 3.078 1.00 97.69 122 VAL A CA 1
ATOM 1042 C C . VAL A 1 122 ? 3.210 9.726 3.242 1.00 97.69 122 VAL A C 1
ATOM 1044 O O . VAL A 1 122 ? 4.068 10.118 2.460 1.00 97.69 122 VAL A O 1
ATOM 1047 N N . SER A 1 123 ? 3.512 8.987 4.303 1.00 97.69 123 SER A N 1
ATOM 1048 C CA . SER A 1 123 ? 4.808 8.345 4.530 1.00 97.69 123 SER A CA 1
ATOM 1049 C C . SER A 1 123 ? 4.641 7.244 5.573 1.00 97.69 123 SER A C 1
ATOM 1051 O O . SER A 1 123 ? 3.666 7.267 6.329 1.00 97.69 123 SER A O 1
ATOM 1053 N N . LEU A 1 124 ? 5.606 6.328 5.670 1.00 97.25 124 LEU A N 1
ATOM 1054 C CA . LEU A 1 124 ? 5.607 5.277 6.692 1.00 97.25 124 LEU A CA 1
ATOM 1055 C C . LEU A 1 124 ? 5.427 5.859 8.104 1.00 97.25 124 LEU A C 1
ATOM 1057 O O . LEU A 1 124 ? 4.494 5.503 8.815 1.00 97.25 124 LEU A O 1
ATOM 1061 N N . LYS A 1 125 ? 6.214 6.888 8.444 1.00 97.62 125 LYS A N 1
ATOM 1062 C CA . LYS A 1 125 ? 6.127 7.607 9.727 1.00 97.62 125 LYS A CA 1
ATOM 1063 C C . LYS A 1 125 ? 4.740 8.204 9.996 1.00 97.62 125 LYS A C 1
ATOM 1065 O O . LYS A 1 125 ? 4.296 8.257 11.142 1.00 97.62 125 LYS A O 1
ATOM 1070 N N . ARG A 1 126 ? 4.046 8.689 8.960 1.00 98.19 126 ARG A N 1
ATOM 1071 C CA . ARG A 1 126 ? 2.679 9.222 9.098 1.00 98.19 126 ARG A CA 1
ATOM 1072 C C . ARG A 1 126 ? 1.669 8.105 9.345 1.00 98.19 126 ARG A C 1
ATOM 1074 O O . ARG A 1 126 ? 0.768 8.304 10.153 1.00 98.19 126 ARG A O 1
ATOM 1081 N N . ILE A 1 127 ? 1.832 6.951 8.695 1.00 97.81 127 ILE A N 1
ATOM 1082 C CA . ILE A 1 127 ? 1.000 5.766 8.943 1.00 97.81 127 ILE A CA 1
ATOM 1083 C C . ILE A 1 127 ? 1.215 5.258 10.367 1.00 97.81 127 ILE A C 1
ATOM 1085 O O . ILE A 1 127 ? 0.243 5.072 11.085 1.00 97.81 127 ILE A O 1
ATOM 1089 N N . GLU A 1 128 ? 2.460 5.120 10.820 1.00 96.94 128 GLU A N 1
ATOM 1090 C CA . GLU A 1 128 ? 2.777 4.685 12.187 1.00 96.94 128 GLU A CA 1
ATOM 1091 C C . GLU A 1 128 ? 2.251 5.652 13.251 1.00 96.94 128 GLU A C 1
ATOM 1093 O O . GLU A 1 128 ? 1.740 5.233 14.290 1.00 96.94 128 GLU A O 1
ATOM 1098 N N . LYS A 1 129 ? 2.353 6.963 13.004 1.00 97.75 129 LYS A N 1
ATOM 1099 C CA . LYS A 1 129 ? 1.751 7.967 13.884 1.00 97.75 129 LYS A CA 1
ATOM 1100 C C . LYS A 1 129 ? 0.237 7.781 13.940 1.00 97.75 129 LYS A C 1
ATOM 1102 O O . LYS A 1 129 ? -0.326 7.725 15.030 1.00 97.75 129 LYS A O 1
ATOM 1107 N N . ARG A 1 130 ? -0.405 7.644 12.777 1.00 97.25 130 ARG A N 1
ATOM 1108 C CA . ARG A 1 130 ? -1.854 7.470 12.693 1.00 97.25 130 ARG A CA 1
ATOM 1109 C C . ARG A 1 130 ? -2.315 6.182 13.370 1.00 97.25 130 ARG A C 1
ATOM 1111 O O . ARG A 1 130 ? -3.305 6.200 14.086 1.00 97.25 130 ARG A O 1
ATOM 1118 N N . TRP A 1 131 ? -1.570 5.096 13.204 1.00 96.94 131 TRP A N 1
ATOM 1119 C CA . TRP A 1 131 ? -1.800 3.825 13.884 1.00 96.94 131 TRP A CA 1
ATOM 1120 C C . TRP A 1 131 ? -1.906 4.011 15.406 1.00 96.94 131 TRP A C 1
ATOM 1122 O O . TRP A 1 131 ? -2.872 3.564 16.021 1.00 96.94 131 TRP A O 1
ATOM 1132 N N . LYS A 1 132 ? -0.955 4.742 16.005 1.00 96.38 132 LYS A N 1
ATOM 1133 C CA . LYS A 1 132 ? -0.957 5.049 17.445 1.00 96.38 132 LYS A CA 1
ATOM 1134 C C . LYS A 1 132 ? -2.136 5.933 17.856 1.00 96.38 132 LYS A C 1
ATOM 1136 O O . LYS A 1 132 ? -2.764 5.661 18.871 1.00 96.38 132 LYS A O 1
ATOM 1141 N N . GLU A 1 133 ? -2.454 6.964 17.072 1.00 96.56 133 GLU A N 1
ATOM 1142 C CA . GLU A 1 133 ? -3.603 7.854 17.326 1.00 96.56 133 GLU A CA 1
ATOM 1143 C C . GLU A 1 133 ? -4.942 7.104 17.313 1.00 96.56 133 GLU A C 1
ATOM 1145 O O . GLU A 1 133 ? -5.856 7.451 18.055 1.00 96.56 133 GLU A O 1
ATOM 1150 N N . LEU A 1 134 ? -5.052 6.068 16.480 1.00 93.81 134 LEU A N 1
ATOM 1151 C CA . LEU A 1 134 ? -6.236 5.220 16.379 1.00 93.81 134 LEU A CA 1
ATOM 1152 C C . LEU A 1 134 ? -6.345 4.196 17.521 1.00 93.81 134 LEU A C 1
ATOM 1154 O O . LEU A 1 134 ? -7.364 3.508 17.611 1.00 93.81 134 LEU A O 1
ATOM 1158 N N . GLY A 1 135 ? -5.332 4.086 18.388 1.00 91.81 135 GLY A N 1
ATOM 1159 C CA . GLY A 1 135 ? -5.304 3.129 19.495 1.00 91.81 135 GLY A CA 1
ATOM 1160 C C . GLY A 1 135 ? -5.249 1.673 19.026 1.00 91.81 135 GLY A C 1
ATOM 1161 O O . GLY A 1 135 ? -5.915 0.816 19.611 1.00 91.81 135 GLY A O 1
ATOM 1162 N N . LEU A 1 136 ? -4.531 1.412 17.928 1.00 88.44 136 LEU A N 1
ATOM 1163 C CA . LEU A 1 136 ? -4.337 0.078 17.357 1.00 88.44 136 LEU A CA 1
ATOM 1164 C C . LEU A 1 136 ? -3.043 -0.572 17.850 1.00 88.44 136 LEU A C 1
ATOM 1166 O O . LEU A 1 136 ? -2.023 0.123 18.033 1.00 88.44 136 LEU A O 1
#

Secondary structure (DSSP, 8-state):
-HHHHHHH---GGGHHHHHHHHHHHHHHS-TTHHHHS-HHHHTTHHHHHHHHHHHHHHHHHHHHHHHHHHHHHHHHHHHHHHHHHHHHHTT---HHHHHHHHHHHHHHHHHH-GGG--SS---HHHHHHHHHHTT-

Sequence (136 aa):
QLRKKLAATTQIAWVDSLTDIRQQLDRLIYRGFLHTTPYPQLKEFPRYLKAMDMRLDKLSHAAARDQKLLDELRDAYEKWLQREEKYRMEGRLDERIEELRWRFEELRVSLFAQELGTAYPVSLKRIEKRWKELGL

Mean predicted aligned error: 3.18 Å

Foldseek 3Di:
DLVVLLVPDDDPLCVLVSVVLVVLVCVCDDVCNVVVPDPVVVVCVVVLSVLSVQLSVCCVPCVVLSVVLCVVLPVVVVVLVVVVVVCVVVVHDDVLSVVLVVLSSQQSCVRRPVVSPGPDDHDPVVSVVSCVVVVD